Protein AF-A0A838VUZ6-F1 (afdb_monomer_lite)

Structure (mmCIF, N/CA/C/O backbone):
data_AF-A0A838VUZ6-F1
#
_entry.id   AF-A0A838VUZ6-F1
#
loop_
_atom_site.group_PDB
_atom_site.id
_atom_site.type_symbol
_atom_site.label_atom_id
_atom_site.label_alt_id
_atom_site.label_comp_id
_atom_site.label_asym_id
_atom_site.label_entity_id
_atom_site.label_seq_id
_atom_site.pdbx_PDB_ins_code
_atom_site.Cartn_x
_atom_site.Cartn_y
_atom_site.Cartn_z
_atom_site.occupancy
_atom_site.B_iso_or_equiv
_atom_site.auth_seq_id
_atom_site.auth_comp_id
_atom_site.auth_asym_id
_atom_site.auth_atom_id
_atom_site.pdbx_PDB_model_num
ATOM 1 N N . MET A 1 1 ? -27.094 7.793 10.783 1.00 60.06 1 MET A N 1
ATOM 2 C CA . MET A 1 1 ? -25.906 6.911 10.850 1.00 60.06 1 MET A CA 1
ATOM 3 C C . MET A 1 1 ? -24.679 7.772 10.589 1.00 60.06 1 MET A C 1
ATOM 5 O O . MET A 1 1 ? -24.674 8.449 9.573 1.00 60.06 1 MET A O 1
ATOM 9 N N . GLN A 1 2 ? -23.706 7.823 11.504 1.00 66.94 2 GLN A N 1
ATOM 10 C CA . GLN A 1 2 ? -22.435 8.535 11.289 1.00 66.94 2 GLN A CA 1
ATOM 11 C C . GLN A 1 2 ? -21.381 7.541 10.795 1.00 66.94 2 GLN A C 1
ATOM 13 O O . GLN A 1 2 ? -21.203 6.491 11.410 1.00 66.94 2 GLN A O 1
ATOM 18 N N . ALA A 1 3 ? -20.708 7.870 9.695 1.00 78.56 3 ALA A N 1
ATOM 19 C CA . ALA A 1 3 ? -19.570 7.124 9.170 1.00 78.56 3 ALA A CA 1
ATOM 20 C C . ALA A 1 3 ? -18.298 7.965 9.343 1.00 78.56 3 ALA A C 1
ATOM 22 O O . ALA A 1 3 ? -18.337 9.188 9.210 1.00 78.56 3 ALA A O 1
ATOM 23 N N . ILE A 1 4 ? -17.187 7.313 9.687 1.00 82.25 4 ILE A N 1
ATOM 24 C CA . ILE A 1 4 ? -15.870 7.945 9.791 1.00 82.25 4 ILE A CA 1
ATOM 25 C C . ILE A 1 4 ? -15.053 7.454 8.603 1.00 82.25 4 ILE A C 1
ATOM 27 O O . ILE A 1 4 ? -14.737 6.269 8.522 1.00 82.25 4 ILE A O 1
ATOM 31 N N . GLU A 1 5 ? -14.704 8.370 7.709 1.00 85.06 5 GLU A N 1
ATOM 32 C CA . GLU 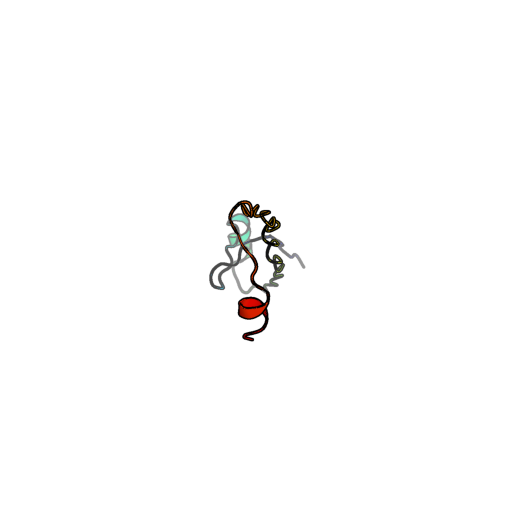A 1 5 ? -13.897 8.087 6.526 1.00 85.06 5 GLU A CA 1
ATOM 33 C C . GLU A 1 5 ? -12.492 8.655 6.719 1.00 85.06 5 GLU A C 1
ATOM 35 O O . GLU A 1 5 ? -12.315 9.784 7.183 1.00 85.06 5 GLU A O 1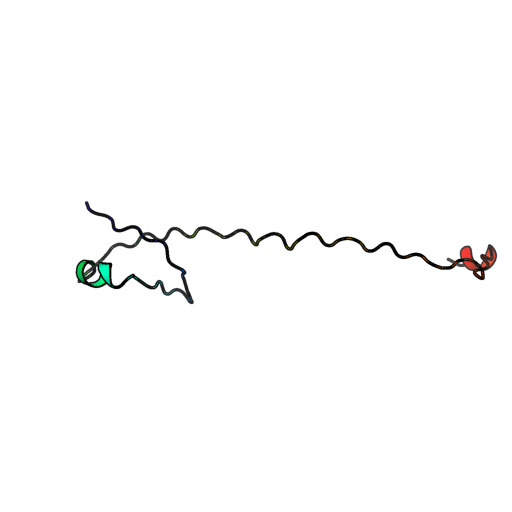
ATOM 40 N N . PHE A 1 6 ? -11.479 7.851 6.408 1.00 86.06 6 PHE A N 1
ATOM 41 C CA . PHE A 1 6 ? -10.087 8.277 6.440 1.00 86.06 6 PHE A CA 1
ATOM 42 C C . PHE A 1 6 ? -9.255 7.442 5.472 1.00 86.06 6 PHE A C 1
ATOM 44 O O . PHE A 1 6 ? -9.523 6.262 5.253 1.00 86.06 6 PHE A O 1
ATOM 51 N N . ILE A 1 7 ? -8.220 8.068 4.920 1.00 85.75 7 ILE A N 1
ATOM 52 C CA . ILE A 1 7 ? -7.257 7.417 4.035 1.00 85.75 7 ILE A CA 1
ATOM 53 C C . ILE A 1 7 ? -6.090 6.916 4.884 1.00 85.75 7 ILE A C 1
ATOM 55 O O . ILE A 1 7 ? -5.595 7.614 5.772 1.00 85.75 7 ILE A O 1
ATOM 59 N N . THR A 1 8 ? -5.656 5.690 4.626 1.00 85.81 8 THR A N 1
ATOM 60 C CA . THR A 1 8 ? -4.580 5.028 5.361 1.00 85.81 8 THR A CA 1
ATOM 61 C C . THR A 1 8 ? -3.963 3.945 4.488 1.00 85.81 8 THR A C 1
ATOM 63 O O . THR A 1 8 ? -4.597 3.451 3.556 1.00 85.81 8 THR A O 1
ATOM 66 N N . LYS A 1 9 ? -2.716 3.581 4.780 1.00 82.75 9 LYS A N 1
ATOM 67 C CA . LYS A 1 9 ? -2.041 2.483 4.092 1.00 82.75 9 LYS A CA 1
ATOM 68 C C . LYS A 1 9 ? -2.369 1.174 4.797 1.00 82.75 9 LYS A C 1
ATOM 70 O O . LYS A 1 9 ? -2.284 1.093 6.024 1.00 82.75 9 LYS A O 1
ATOM 75 N N . ALA A 1 10 ? -2.737 0.167 4.014 1.00 80.25 10 ALA A N 1
ATOM 76 C CA . ALA A 1 10 ? -2.813 -1.204 4.487 1.00 80.25 10 ALA A CA 1
ATOM 77 C C . ALA A 1 10 ? -1.409 -1.823 4.416 1.00 80.25 10 ALA A C 1
ATOM 79 O O . ALA A 1 10 ? -0.790 -1.829 3.354 1.00 80.25 10 ALA A O 1
ATOM 80 N N . GLU A 1 11 ? -0.911 -2.317 5.544 1.00 80.56 11 GLU A N 1
ATOM 81 C CA . GLU A 1 11 ? 0.371 -3.021 5.662 1.00 80.56 11 GLU A CA 1
ATOM 82 C C . GLU A 1 11 ? 0.068 -4.408 6.240 1.00 80.56 11 GLU A C 1
ATOM 84 O O . GLU A 1 11 ? -0.534 -4.504 7.309 1.00 80.56 11 GLU A O 1
ATOM 89 N N . ASP A 1 12 ? 0.412 -5.477 5.515 1.00 78.38 12 ASP A N 1
ATOM 90 C CA . ASP A 1 12 ? 0.259 -6.875 5.959 1.00 78.38 12 ASP A CA 1
ATOM 91 C C . ASP A 1 12 ? -1.146 -7.232 6.481 1.00 78.38 12 ASP A C 1
ATOM 93 O O . ASP A 1 12 ? -1.322 -7.854 7.528 1.00 78.38 12 ASP A O 1
ATOM 97 N N . GLY A 1 13 ? -2.185 -6.778 5.773 1.00 77.44 13 GLY A N 1
ATOM 98 C CA . GLY A 1 13 ? -3.584 -7.010 6.159 1.00 77.44 13 GLY A CA 1
ATOM 99 C C . GLY A 1 13 ? -4.050 -6.204 7.378 1.00 77.44 13 GLY A C 1
ATOM 100 O O . GLY A 1 13 ? -5.192 -6.351 7.810 1.00 77.44 13 GLY A O 1
ATOM 101 N N . THR A 1 14 ? -3.202 -5.324 7.912 1.00 82.56 14 THR A N 1
ATOM 102 C CA . THR A 1 14 ? -3.515 -4.442 9.035 1.00 82.56 14 THR A CA 1
ATOM 103 C C . THR A 1 14 ? -3.707 -3.009 8.554 1.00 82.56 14 THR A C 1
ATOM 105 O O . THR A 1 14 ? -2.964 -2.495 7.719 1.00 82.56 14 THR A O 1
ATOM 108 N N . ILE A 1 15 ? -4.706 -2.333 9.120 1.00 84.88 15 ILE A N 1
ATOM 109 C CA . ILE A 1 15 ? -4.984 -0.925 8.856 1.00 84.88 15 ILE A CA 1
ATOM 110 C C . ILE A 1 15 ? -4.725 -0.115 10.126 1.00 84.88 15 ILE A C 1
ATOM 112 O O . ILE A 1 15 ? -5.335 -0.354 11.170 1.00 84.88 15 ILE A O 1
ATOM 116 N N . LYS A 1 16 ? -3.842 0.885 10.039 1.00 85.81 16 LYS A N 1
ATOM 117 C CA . LYS A 1 16 ? -3.610 1.823 11.143 1.00 85.81 16 LYS A CA 1
ATOM 118 C C . LYS A 1 16 ? -4.753 2.829 11.209 1.00 85.81 16 LYS A C 1
ATOM 120 O O . LYS A 1 16 ? -4.932 3.644 10.303 1.00 85.81 16 LYS A O 1
ATOM 125 N N . VAL A 1 17 ? -5.502 2.783 12.308 1.00 86.12 17 VAL A N 1
ATOM 126 C CA . VAL A 1 17 ? -6.563 3.747 12.608 1.00 86.12 17 VAL A CA 1
ATOM 127 C C . VAL A 1 17 ? -5.979 4.957 13.351 1.00 86.12 17 VAL A C 1
ATOM 129 O O . VAL A 1 17 ? -5.290 4.781 14.360 1.00 86.12 17 VAL A O 1
ATOM 132 N N . PRO A 1 18 ? -6.263 6.199 12.919 1.00 86.38 18 PRO A N 1
ATOM 133 C CA . PRO A 1 18 ? -5.830 7.395 13.634 1.00 86.38 18 PRO A CA 1
ATOM 134 C C . PRO A 1 18 ? -6.344 7.448 15.082 1.00 86.38 18 PRO A C 1
ATOM 136 O O . PRO A 1 18 ? -7.524 7.212 15.349 1.00 86.38 18 PRO A O 1
ATOM 139 N N . LYS A 1 19 ? -5.478 7.860 16.024 1.00 86.06 19 LYS A N 1
ATOM 140 C CA . LYS A 1 19 ? -5.784 7.931 17.473 1.00 86.06 19 LYS A CA 1
ATOM 141 C C . LYS A 1 19 ? -7.053 8.727 17.804 1.00 86.06 19 LYS A C 1
ATOM 143 O O . LYS A 1 19 ? -7.731 8.419 18.779 1.00 86.06 19 LYS A O 1
ATOM 148 N N . LYS A 1 20 ? -7.391 9.720 16.974 1.00 85.19 20 LYS A N 1
ATOM 149 C CA . LYS A 1 20 ? -8.595 10.555 17.104 1.00 85.19 20 LYS A CA 1
ATOM 150 C C . LYS A 1 20 ? -9.890 9.734 17.116 1.00 85.19 20 LYS A C 1
ATOM 152 O O . LYS A 1 20 ? -10.841 10.131 17.777 1.00 85.19 20 LYS A O 1
ATOM 157 N N . TYR A 1 21 ? -9.910 8.593 16.428 1.00 84.19 21 TYR A N 1
ATOM 158 C CA . TYR A 1 21 ? -11.109 7.772 16.250 1.00 84.19 21 TYR A CA 1
ATOM 159 C C . TYR A 1 21 ? -11.166 6.561 17.183 1.00 84.19 21 TYR A C 1
ATOM 161 O O . TYR A 1 21 ? -12.212 5.937 17.298 1.00 84.19 21 TYR A O 1
ATOM 169 N N . VAL A 1 22 ? -10.084 6.253 17.907 1.00 81.75 22 VAL A N 1
ATOM 170 C CA . VAL A 1 22 ? -10.004 5.073 18.789 1.00 81.75 22 VAL A CA 1
ATOM 171 C C . VAL A 1 22 ? -11.099 5.087 19.859 1.00 81.75 22 VAL A C 1
ATOM 173 O O . VAL A 1 22 ? -11.718 4.061 20.116 1.00 81.75 22 VAL A O 1
ATOM 176 N N . LYS A 1 23 ? -11.404 6.259 20.434 1.00 80.06 23 LYS A N 1
ATOM 177 C CA . LYS A 1 23 ? -12.485 6.399 21.426 1.00 80.06 23 LYS A CA 1
ATOM 178 C C . LYS A 1 23 ? -13.872 6.111 20.839 1.00 80.06 23 LYS A C 1
ATOM 180 O O . LYS A 1 23 ? -14.735 5.612 21.549 1.00 80.06 23 LYS A O 1
ATOM 185 N N . SER A 1 24 ? -14.073 6.397 19.555 1.00 75.81 24 SER A N 1
ATOM 186 C CA . SER A 1 24 ? -15.338 6.171 18.844 1.00 75.81 24 SER A CA 1
ATOM 187 C C . SER A 1 24 ? -15.515 4.724 18.371 1.00 75.81 24 SER A C 1
ATOM 189 O O . SER A 1 24 ? -16.587 4.373 17.892 1.00 75.81 24 SER A O 1
ATOM 191 N N . LEU A 1 25 ? -14.477 3.889 18.495 1.00 77.69 25 LEU A N 1
ATOM 192 C CA . LEU A 1 25 ? -14.445 2.496 18.032 1.00 77.69 25 LEU A CA 1
ATOM 193 C C . LEU A 1 25 ? -14.567 1.477 19.175 1.00 77.69 25 LEU A C 1
ATOM 195 O O . LEU A 1 25 ? -14.332 0.288 18.969 1.00 77.69 25 LEU A O 1
ATOM 199 N N . LEU A 1 26 ? -14.927 1.919 20.383 1.00 77.06 26 LEU A N 1
ATOM 200 C CA . LEU A 1 26 ? -15.170 1.035 21.523 1.00 77.06 26 LEU A CA 1
ATOM 201 C C . LEU A 1 26 ? -16.436 0.193 21.276 1.00 77.06 26 LEU A C 1
ATOM 203 O O . LEU A 1 26 ? -17.547 0.630 21.567 1.00 77.06 26 LEU A O 1
ATOM 207 N N . GLY A 1 27 ? -16.273 -1.012 20.721 1.00 77.69 27 GLY A N 1
ATOM 208 C CA . GLY A 1 27 ? -17.355 -1.978 20.512 1.00 77.69 27 GLY A CA 1
ATOM 209 C C . GLY A 1 27 ? -17.256 -2.751 19.195 1.00 77.69 27 GLY A C 1
ATOM 210 O O . GLY A 1 27 ? -16.196 -2.846 18.580 1.00 77.69 27 GLY A O 1
ATOM 211 N N . LYS A 1 28 ? -18.381 -3.328 18.754 1.00 79.38 28 LYS A N 1
ATOM 212 C CA . LYS A 1 28 ? -18.491 -3.949 17.427 1.00 79.38 28 LYS A CA 1
ATOM 213 C C . LYS A 1 28 ? -18.670 -2.860 16.376 1.00 79.38 28 LYS A C 1
ATOM 215 O O . LYS A 1 28 ? -19.609 -2.073 16.463 1.00 79.38 28 LYS A O 1
ATOM 220 N N . VAL A 1 29 ? -17.806 -2.855 15.368 1.00 81.69 29 VAL A N 1
ATOM 221 C CA . VAL A 1 29 ? -17.820 -1.853 14.299 1.00 81.69 29 VAL A CA 1
ATOM 222 C C . VAL A 1 29 ? -17.872 -2.540 12.943 1.00 81.69 29 VAL A C 1
ATOM 224 O O . VAL A 1 29 ? -17.262 -3.589 12.745 1.00 81.69 29 VAL A O 1
ATOM 227 N N . ARG A 1 30 ? -18.599 -1.941 12.001 1.00 82.94 30 ARG A N 1
ATOM 228 C CA . ARG A 1 30 ? -18.604 -2.359 10.599 1.00 82.94 30 ARG A CA 1
ATOM 229 C C . ARG A 1 30 ? -17.600 -1.502 9.836 1.00 82.94 30 ARG A C 1
ATOM 231 O O . ARG A 1 30 ? -17.677 -0.280 9.902 1.00 82.94 30 ARG A O 1
ATOM 238 N N . VAL A 1 31 ? -16.682 -2.146 9.123 1.00 81.69 31 VAL A N 1
ATOM 239 C CA . VAL A 1 31 ? -15.617 -1.482 8.360 1.00 81.69 31 VAL A CA 1
ATOM 240 C C . VAL A 1 31 ? -15.852 -1.717 6.870 1.00 81.69 31 VAL A C 1
ATOM 242 O O . VAL A 1 31 ? -16.166 -2.836 6.466 1.00 81.69 31 VAL A O 1
ATOM 245 N N . ILE A 1 32 ? -15.720 -0.664 6.065 1.00 84.25 32 ILE A N 1
ATOM 246 C CA . ILE A 1 32 ? -15.721 -0.728 4.600 1.00 84.25 32 ILE A CA 1
ATOM 247 C C . ILE A 1 32 ? -14.330 -0.291 4.152 1.00 84.25 32 ILE A C 1
ATOM 249 O O . ILE A 1 32 ? -13.892 0.803 4.500 1.00 84.25 32 ILE A O 1
ATOM 253 N N . ILE A 1 33 ? -13.626 -1.159 3.429 1.00 81.25 33 ILE A N 1
ATOM 254 C CA . ILE A 1 33 ? -12.277 -0.889 2.929 1.00 81.25 33 ILE A CA 1
ATOM 255 C C . ILE A 1 33 ? -12.394 -0.630 1.430 1.00 81.25 33 ILE A C 1
ATOM 257 O O . ILE A 1 33 ? -12.811 -1.510 0.680 1.00 81.25 33 ILE A O 1
ATOM 261 N 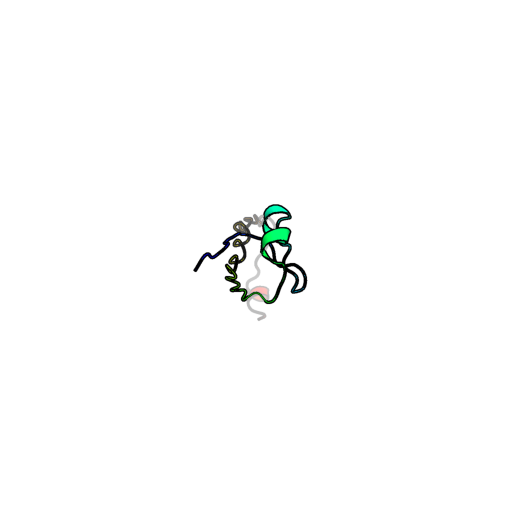N . LEU A 1 34 ? -12.029 0.578 1.008 1.00 82.25 34 LEU A N 1
ATOM 262 C CA . LEU A 1 34 ? -11.906 0.948 -0.396 1.00 82.25 34 LEU A CA 1
ATOM 263 C C . LEU A 1 34 ? -10.415 0.951 -0.731 1.00 82.25 34 LEU A C 1
ATOM 265 O O . LEU A 1 34 ? -9.665 1.780 -0.220 1.00 82.25 34 LEU A O 1
ATOM 269 N N . ILE A 1 35 ? -9.979 -0.023 -1.527 1.00 77.06 35 ILE A N 1
ATOM 270 C CA . ILE A 1 35 ? -8.591 -0.117 -1.979 1.00 77.06 35 ILE A CA 1
ATOM 271 C C . ILE A 1 35 ? -8.511 0.592 -3.325 1.00 77.06 35 ILE A C 1
ATOM 273 O O . ILE A 1 35 ? -9.000 0.082 -4.333 1.00 77.06 35 ILE A O 1
ATOM 277 N N . GLU A 1 36 ? -7.896 1.770 -3.343 1.00 72.50 36 GLU A N 1
ATOM 278 C CA . GLU A 1 36 ? -7.433 2.356 -4.593 1.00 72.50 36 GLU A CA 1
ATOM 279 C C . GLU A 1 36 ? -6.203 1.563 -5.032 1.00 72.50 36 GLU A C 1
ATOM 281 O O . GLU A 1 36 ? -5.139 1.639 -4.417 1.00 72.50 36 GLU A O 1
ATOM 286 N N . ASN A 1 37 ? -6.356 0.743 -6.073 1.00 66.31 37 ASN A N 1
ATOM 287 C CA . ASN A 1 37 ? -5.207 0.148 -6.738 1.00 66.31 37 ASN A CA 1
ATOM 288 C C . ASN A 1 37 ? -4.397 1.295 -7.343 1.00 66.31 37 ASN A C 1
ATOM 290 O O . ASN A 1 37 ? -4.758 1.813 -8.402 1.00 66.31 37 ASN A O 1
ATOM 294 N N . GLU A 1 38 ? -3.308 1.693 -6.680 1.00 61.78 38 GLU A N 1
ATOM 295 C CA . GLU A 1 38 ? -2.272 2.488 -7.327 1.00 61.78 38 GLU A CA 1
ATOM 296 C C . GLU A 1 38 ? -1.800 1.670 -8.531 1.00 61.78 38 GLU A C 1
ATOM 298 O O . GLU A 1 38 ? -1.080 0.679 -8.390 1.00 61.78 38 GLU A O 1
ATOM 303 N N . GLN A 1 39 ? -2.259 2.039 -9.732 1.00 61.88 39 GLN A N 1
ATOM 304 C CA . GLN A 1 39 ? -1.671 1.505 -10.949 1.00 61.88 39 GLN A CA 1
ATOM 305 C C . GLN A 1 39 ? -0.164 1.744 -10.842 1.00 61.88 39 GLN A C 1
ATOM 307 O O . GLN A 1 39 ? 0.238 2.860 -10.486 1.00 61.88 39 GLN A O 1
ATOM 312 N N . PRO A 1 40 ? 0.678 0.726 -11.099 1.00 60.53 40 PRO A N 1
ATOM 313 C CA . PRO A 1 40 ? 2.114 0.907 -11.010 1.00 60.53 40 PRO A CA 1
ATOM 314 C C . PRO A 1 40 ? 2.472 2.107 -11.879 1.00 60.53 40 PRO A C 1
ATOM 316 O O . PRO A 1 40 ? 2.156 2.122 -13.071 1.00 60.53 40 PRO A O 1
ATOM 319 N N . LYS A 1 41 ? 3.076 3.139 -11.273 1.00 61.09 41 LYS A N 1
ATOM 320 C CA . LYS A 1 41 ? 3.589 4.294 -12.013 1.00 61.09 41 LYS A CA 1
ATOM 321 C C . LYS A 1 41 ? 4.459 3.728 -13.126 1.00 61.09 41 LYS A C 1
ATOM 323 O O . LYS A 1 41 ? 5.501 3.145 -12.825 1.00 61.09 41 LYS A O 1
ATOM 328 N N . GLN A 1 42 ? 4.001 3.840 -14.377 1.00 59.75 42 GLN A N 1
ATOM 329 C CA . GLN A 1 42 ? 4.740 3.374 -15.546 1.00 59.75 42 GLN A CA 1
ATOM 330 C C . GLN A 1 42 ? 6.180 3.856 -15.399 1.00 59.75 42 GLN A C 1
ATOM 332 O O . GLN A 1 42 ? 6.433 5.058 -15.265 1.00 59.75 42 GLN A O 1
ATOM 337 N N . SER A 1 43 ? 7.115 2.907 -15.316 1.00 62.81 43 SER A N 1
ATOM 338 C CA . SER A 1 43 ? 8.530 3.218 -15.177 1.00 62.81 43 SER A CA 1
ATOM 339 C C . SER A 1 43 ? 8.907 4.164 -16.309 1.00 62.81 43 SER A C 1
ATOM 341 O O . SER A 1 43 ? 8.670 3.844 -17.475 1.00 62.81 43 SER A O 1
ATOM 343 N N . LYS A 1 44 ? 9.442 5.331 -15.944 1.00 64.31 44 LYS A N 1
ATOM 344 C CA . LYS A 1 44 ? 9.812 6.406 -16.865 1.00 64.31 44 LYS A CA 1
ATOM 345 C C . LYS A 1 44 ? 10.530 5.838 -18.094 1.00 64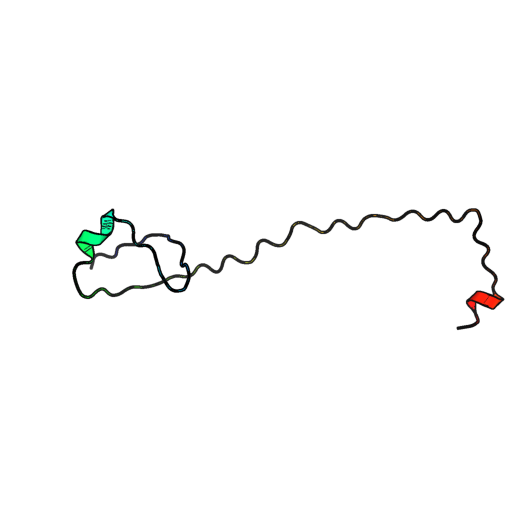.31 44 LYS A C 1
ATOM 347 O O . LYS A 1 44 ? 11.475 5.067 -17.950 1.00 64.31 44 LYS A O 1
ATOM 352 N N . ASN A 1 45 ? 10.023 6.230 -19.261 1.00 63.44 45 ASN A N 1
ATOM 353 C CA . ASN A 1 45 ? 10.511 5.989 -20.618 1.00 63.44 45 ASN A CA 1
ATOM 354 C C . ASN A 1 45 ? 11.952 5.462 -20.683 1.00 63.44 45 ASN A C 1
ATOM 356 O O . ASN A 1 45 ? 12.902 6.215 -20.471 1.00 63.44 45 ASN A O 1
ATOM 360 N N . LYS A 1 46 ? 12.117 4.181 -21.037 1.00 66.44 46 LYS A N 1
ATOM 361 C CA . LYS A 1 46 ? 13.404 3.669 -21.519 1.00 66.44 46 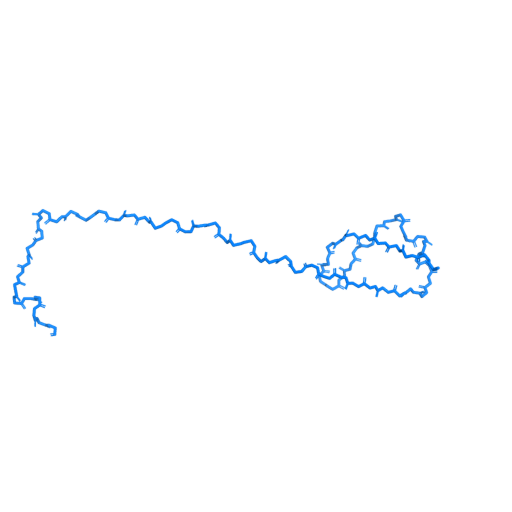LYS A CA 1
ATOM 362 C C . LYS A 1 46 ? 13.725 4.410 -22.815 1.00 66.44 46 LYS A C 1
ATOM 364 O O . LYS A 1 46 ? 13.123 4.138 -23.849 1.00 66.44 46 LYS A O 1
ATOM 369 N N . THR A 1 47 ? 14.632 5.374 -22.758 1.00 71.19 47 THR A N 1
ATOM 370 C CA . THR A 1 47 ? 15.175 6.008 -23.958 1.00 71.19 47 THR A CA 1
ATOM 371 C C . THR A 1 47 ? 16.126 5.025 -24.624 1.00 71.19 47 THR A C 1
ATOM 373 O O . THR A 1 47 ? 17.100 4.595 -24.008 1.00 71.19 47 THR A O 1
ATOM 376 N N . PHE A 1 48 ? 15.835 4.649 -25.868 1.00 75.12 48 PHE A N 1
ATOM 377 C CA . PHE A 1 48 ? 16.766 3.878 -26.681 1.00 75.12 48 PHE A CA 1
ATOM 378 C C . PHE A 1 48 ? 18.022 4.718 -26.920 1.00 75.12 48 PHE A C 1
ATOM 380 O O . PHE A 1 48 ? 17.940 5.837 -27.424 1.00 75.12 48 PHE A O 1
ATOM 387 N N . SER A 1 49 ? 19.182 4.195 -26.534 1.00 75.50 49 SER A N 1
ATOM 388 C CA . SER A 1 49 ? 20.467 4.800 -26.866 1.00 75.50 49 SER A CA 1
ATOM 389 C C . SER A 1 49 ? 20.829 4.433 -28.301 1.00 75.50 49 SER A C 1
ATOM 391 O O . SER A 1 49 ? 20.905 3.248 -28.632 1.00 75.50 49 SER A O 1
ATOM 393 N N . ALA A 1 50 ? 21.063 5.434 -29.148 1.00 82.25 50 ALA A N 1
ATOM 394 C CA . ALA A 1 50 ? 21.637 5.204 -30.466 1.00 82.25 50 ALA A CA 1
ATOM 395 C C . ALA A 1 50 ? 23.078 4.692 -30.310 1.00 82.25 50 ALA A C 1
ATOM 397 O O . ALA A 1 50 ? 23.857 5.253 -29.540 1.00 82.25 50 ALA A O 1
ATOM 398 N N . LEU A 1 51 ? 23.423 3.631 -31.040 1.00 80.88 51 LEU A N 1
ATOM 399 C CA . LEU A 1 51 ? 24.778 3.095 -31.115 1.00 80.88 51 LEU A CA 1
ATOM 400 C C . LEU A 1 51 ? 25.356 3.448 -32.487 1.00 80.88 51 LEU A C 1
ATOM 402 O O . LEU A 1 51 ? 24.811 3.032 -33.508 1.00 80.88 51 LEU A O 1
ATOM 406 N N . ALA A 1 52 ? 26.447 4.211 -32.510 1.00 82.06 52 ALA A N 1
ATOM 407 C CA . ALA A 1 52 ? 27.230 4.436 -33.718 1.00 82.06 52 ALA A CA 1
ATOM 408 C C . ALA A 1 52 ? 28.342 3.383 -33.784 1.00 82.06 52 ALA A C 1
ATOM 410 O O . ALA A 1 52 ? 29.081 3.206 -32.818 1.00 82.06 52 ALA A O 1
ATOM 411 N N . ILE A 1 53 ? 28.440 2.673 -34.908 1.00 82.25 53 ILE A N 1
ATOM 412 C CA . ILE A 1 53 ? 29.478 1.666 -35.145 1.00 82.25 53 ILE A CA 1
ATOM 413 C C . ILE A 1 53 ? 30.431 2.223 -36.201 1.00 82.25 53 ILE A C 1
ATOM 415 O O . ILE A 1 53 ? 29.992 2.683 -37.256 1.00 82.25 53 ILE A O 1
ATOM 419 N N . GLU A 1 54 ? 31.732 2.189 -35.922 1.00 83.12 54 GLU A N 1
ATOM 420 C CA . GLU A 1 54 ? 32.760 2.586 -36.882 1.00 83.12 54 GLU A CA 1
ATOM 421 C C . GLU A 1 54 ? 32.920 1.510 -37.961 1.00 83.12 54 GLU A C 1
ATOM 423 O O . GLU A 1 54 ? 33.425 0.418 -37.713 1.00 83.12 54 GLU A O 1
ATOM 428 N N . THR A 1 55 ? 32.497 1.820 -39.185 1.00 84.31 55 THR A N 1
ATOM 429 C CA . THR A 1 55 ? 32.514 0.874 -40.313 1.00 84.31 55 THR A CA 1
ATOM 430 C C . THR A 1 55 ? 33.758 0.986 -41.196 1.00 84.31 55 THR A C 1
ATOM 432 O O . THR A 1 55 ? 33.890 0.236 -42.157 1.00 84.31 55 THR A O 1
ATOM 435 N N . LYS A 1 56 ? 34.695 1.891 -40.878 1.00 82.25 56 LYS A N 1
ATOM 436 C CA . LYS A 1 56 ? 35.813 2.276 -41.761 1.00 82.25 56 LYS A CA 1
ATOM 437 C C . LYS A 1 56 ? 36.710 1.108 -42.196 1.00 82.25 56 LYS A C 1
ATOM 439 O O . LYS A 1 56 ? 37.240 1.142 -43.299 1.00 82.25 56 LYS A O 1
ATOM 444 N N . ASN A 1 57 ? 36.858 0.089 -41.350 1.00 85.25 57 ASN A N 1
ATOM 445 C CA . ASN A 1 57 ? 37.705 -1.076 -41.625 1.00 85.25 57 ASN A CA 1
ATOM 446 C C . ASN A 1 57 ? 36.900 -2.371 -41.835 1.00 85.25 57 ASN A C 1
ATOM 448 O O . ASN A 1 57 ? 37.497 -3.436 -41.983 1.00 85.25 57 ASN A O 1
ATOM 452 N N . LEU A 1 58 ? 35.564 -2.306 -41.849 1.00 80.31 58 LEU A N 1
ATOM 453 C CA . LEU A 1 58 ? 34.723 -3.478 -42.089 1.00 80.31 58 LEU A CA 1
ATOM 454 C C . LEU A 1 58 ? 34.659 -3.752 -43.592 1.00 80.31 58 LEU A C 1
ATOM 456 O O . LEU A 1 58 ? 34.198 -2.915 -44.365 1.00 80.31 58 LEU A O 1
ATOM 460 N N . HIS A 1 59 ? 35.131 -4.926 -43.999 1.00 78.06 59 HIS A N 1
ATOM 461 C CA . HIS A 1 59 ? 35.018 -5.411 -45.370 1.00 78.06 59 HIS A CA 1
ATOM 462 C C . HIS A 1 59 ? 33.896 -6.441 -45.431 1.00 78.06 59 HIS A C 1
ATOM 464 O O . HIS A 1 59 ? 33.903 -7.414 -44.687 1.00 78.06 59 HIS A O 1
ATOM 470 N N . PHE A 1 60 ? 32.925 -6.207 -46.309 1.00 76.19 60 PHE A N 1
ATOM 471 C CA . PHE A 1 60 ? 31.855 -7.158 -46.573 1.00 76.19 60 PHE A CA 1
ATOM 472 C C . PHE A 1 60 ? 32.271 -8.028 -47.752 1.00 76.19 60 PHE A C 1
ATOM 474 O O . PHE A 1 60 ? 32.387 -7.528 -48.873 1.00 76.19 60 PHE A O 1
ATOM 481 N N . THR A 1 61 ? 32.494 -9.318 -47.512 1.00 81.69 61 THR A N 1
ATOM 482 C CA . THR A 1 61 ? 32.653 -10.284 -48.597 1.00 81.69 61 THR A CA 1
ATOM 483 C C . THR A 1 61 ? 31.295 -10.918 -48.900 1.00 81.69 61 THR A C 1
ATOM 485 O O . THR A 1 61 ? 30.514 -11.253 -48.008 1.00 81.69 61 THR A O 1
ATOM 488 N N . ARG A 1 62 ? 30.962 -11.015 -50.190 1.00 76.44 62 ARG A N 1
ATOM 489 C CA . ARG A 1 62 ? 29.680 -11.575 -50.645 1.00 76.44 62 ARG A CA 1
ATOM 490 C C . ARG A 1 62 ? 29.565 -13.067 -50.321 1.00 76.44 62 ARG A C 1
ATOM 492 O O . ARG A 1 62 ? 28.452 -13.558 -50.155 1.00 76.44 62 ARG A O 1
ATOM 499 N N . ASP A 1 63 ? 30.699 -13.751 -50.252 1.00 80.94 63 ASP A N 1
ATOM 500 C CA . ASP A 1 63 ? 30.756 -15.184 -50.000 1.00 80.94 63 ASP A CA 1
ATOM 501 C C . ASP A 1 63 ? 30.437 -15.481 -48.525 1.00 80.94 63 ASP A C 1
ATOM 503 O O . ASP A 1 63 ? 29.466 -16.186 -48.274 1.00 80.94 63 ASP A O 1
ATOM 507 N N . GLU A 1 64 ? 31.088 -14.818 -47.555 1.00 75.94 64 GLU A N 1
ATOM 508 C CA . GLU A 1 64 ? 30.790 -14.978 -46.112 1.00 75.94 64 GLU A CA 1
ATOM 509 C C . GLU A 1 64 ? 29.346 -14.582 -45.745 1.00 75.94 64 GLU A C 1
ATOM 511 O O . GLU A 1 64 ? 28.747 -15.135 -44.824 1.00 75.94 64 GLU A O 1
ATOM 516 N N . ALA A 1 65 ? 28.753 -13.617 -46.458 1.00 76.12 65 ALA A N 1
ATOM 517 C CA . ALA A 1 65 ? 27.377 -13.180 -46.206 1.00 76.12 65 ALA A CA 1
ATOM 518 C C . ALA A 1 65 ? 26.314 -14.187 -46.688 1.00 76.12 65 ALA A C 1
ATOM 520 O O . ALA A 1 65 ? 25.199 -14.190 -46.162 1.00 76.12 65 ALA A O 1
ATOM 521 N N . ASN A 1 66 ? 26.651 -15.016 -47.682 1.00 78.19 66 ASN A N 1
ATOM 522 C CA . ASN A 1 66 ? 25.764 -16.024 -48.268 1.00 78.19 66 ASN A CA 1
ATOM 523 C C . ASN A 1 66 ? 25.987 -17.433 -47.690 1.00 78.19 66 ASN A C 1
ATOM 525 O O . ASN A 1 66 ? 25.278 -18.353 -48.081 1.00 78.19 66 ASN A O 1
ATOM 529 N N . GLU A 1 67 ? 26.922 -17.612 -46.751 1.00 72.31 67 GLU A N 1
A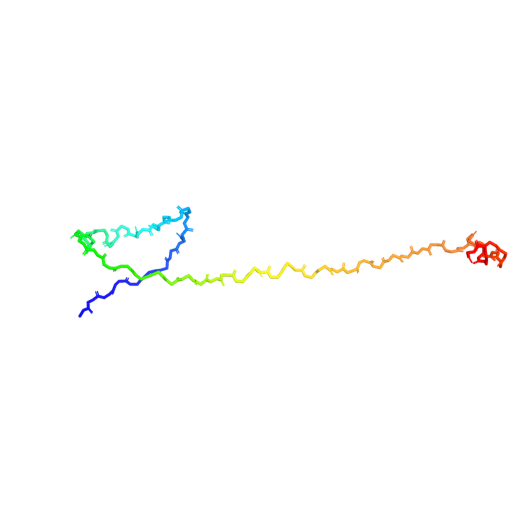TOM 530 C CA . GLU A 1 67 ? 27.155 -18.876 -46.026 1.00 72.31 67 GLU A CA 1
ATOM 531 C C . GLU A 1 67 ? 26.074 -19.193 -44.961 1.00 72.31 67 GLU A C 1
ATOM 533 O O . GLU A 1 67 ? 26.297 -20.003 -44.061 1.00 72.31 67 GLU A O 1
ATOM 538 N N . ARG A 1 68 ? 24.892 -18.567 -45.048 1.00 60.97 68 ARG A N 1
ATOM 539 C CA . ARG A 1 68 ? 23.734 -18.829 -44.179 1.00 60.97 68 ARG A CA 1
ATOM 540 C C . ARG A 1 68 ? 22.657 -19.657 -44.859 1.00 60.97 68 ARG A C 1
ATOM 542 O O . ARG A 1 68 ? 22.283 -19.314 -46.000 1.00 60.97 68 ARG A O 1
#

Foldseek 3Di:
DDDDDDDFDQDPNDTDDDPVCPVVPPDDDDDDDDDDPPDPPPDPDPDDDDDDDDCPPPDDDPVVVPPD

Sequence (68 aa):
MQAIEFITKAEDGTIKVPKKYVKSLLGKVRVIILIENEQPKQSKNKTFSALAIETKNLHFTRDEANER

Radius of gyration: 30.87 Å; chains: 1; bounding box: 64×29×72 Å

Secondary structure (DSSP, 8-state):
---------EETTEE---HHHHGGGSS-------------------PPPP-----TT----HHHHH--

pLDDT: mean 77.26, std 7.92, range [59.75, 86.38]